Protein AF-A0A9L0T6D0-F1 (afdb_monomer_lite)

Foldseek 3Di:
DDPPDDDPVVVVVVVVVVVVVVVVVVVVVVVPPPPQQEEEAEADADVRVVVVVVVLQVCLVVNHAYEYEAEPLHDQDDDDPSYHYDYDYDPDDNVVPPPPPVCVVVVVVVVPD

InterPro domains:
  IPR002213 UDP-glucuronosyl/UDP-glucosyltransferase [PF00201] (37-97)

Structure (mmCIF, N/CA/C/O backbone):
data_AF-A0A9L0T6D0-F1
#
_entry.id   AF-A0A9L0T6D0-F1
#
loop_
_atom_site.group_PDB
_atom_site.id
_atom_site.type_symbol
_atom_site.label_atom_id
_atom_site.label_alt_id
_atom_site.label_comp_id
_atom_site.label_asym_id
_atom_site.label_entity_id
_atom_site.label_seq_id
_atom_site.pdbx_PDB_ins_code
_atom_site.Cartn_x
_atom_site.Cartn_y
_atom_site.Cartn_z
_atom_site.occupancy
_atom_site.B_iso_or_equiv
_atom_site.auth_seq_id
_atom_site.auth_comp_id
_atom_site.auth_asym_id
_atom_site.auth_atom_id
_atom_site.pdbx_PDB_model_num
ATOM 1 N N . MET A 1 1 ? -57.322 5.456 39.561 1.00 33.91 1 MET A N 1
ATOM 2 C CA . MET A 1 1 ? -57.004 5.393 38.118 1.00 33.91 1 M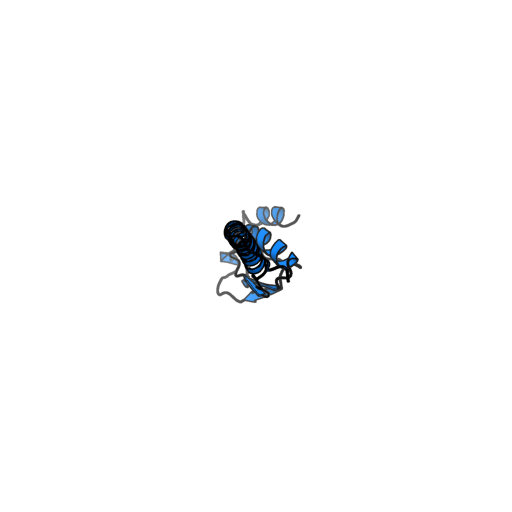ET A CA 1
ATOM 3 C C . MET A 1 1 ? -56.345 6.720 37.758 1.00 33.91 1 MET A C 1
ATOM 5 O O . MET A 1 1 ? -57.048 7.714 37.652 1.00 33.91 1 MET A O 1
ATOM 9 N N . LEU A 1 2 ? -55.010 6.795 37.737 1.00 37.25 2 LEU A N 1
ATOM 10 C CA . LEU A 1 2 ? -54.304 8.034 37.385 1.00 37.25 2 LEU A CA 1
ATOM 11 C C . LEU A 1 2 ? -54.058 8.003 35.871 1.00 37.25 2 LEU A C 1
ATOM 13 O O . LEU A 1 2 ? -53.270 7.191 35.392 1.00 37.25 2 LEU A O 1
ATOM 17 N N . VAL A 1 3 ? -54.792 8.819 35.117 1.00 45.28 3 VAL A N 1
ATOM 18 C CA . VAL A 1 3 ? -54.596 8.969 33.670 1.00 45.28 3 VAL A CA 1
ATOM 19 C C . VAL A 1 3 ? -53.346 9.821 33.466 1.00 45.28 3 VAL A C 1
ATOM 21 O O . VAL A 1 3 ? -53.314 10.982 33.868 1.00 45.28 3 VAL A O 1
ATOM 24 N N . ALA A 1 4 ? -52.303 9.235 32.878 1.00 47.75 4 ALA A N 1
ATOM 25 C CA . ALA A 1 4 ? -51.087 9.946 32.508 1.00 47.75 4 ALA A CA 1
ATOM 26 C C . ALA A 1 4 ? -51.408 10.973 31.410 1.00 47.75 4 ALA A C 1
ATOM 28 O O . ALA A 1 4 ? -51.525 10.634 30.234 1.00 47.75 4 ALA A O 1
ATOM 29 N N . THR A 1 5 ? -51.578 12.240 31.784 1.00 47.75 5 THR A N 1
ATOM 30 C CA . THR A 1 5 ? -51.699 13.338 30.822 1.00 47.75 5 THR A CA 1
ATOM 31 C C . THR A 1 5 ? -50.315 13.639 30.251 1.00 47.75 5 THR A C 1
ATOM 33 O O . THR A 1 5 ? -49.496 14.297 30.892 1.00 47.75 5 THR A O 1
ATOM 36 N N . CYS A 1 6 ? -50.036 13.118 29.05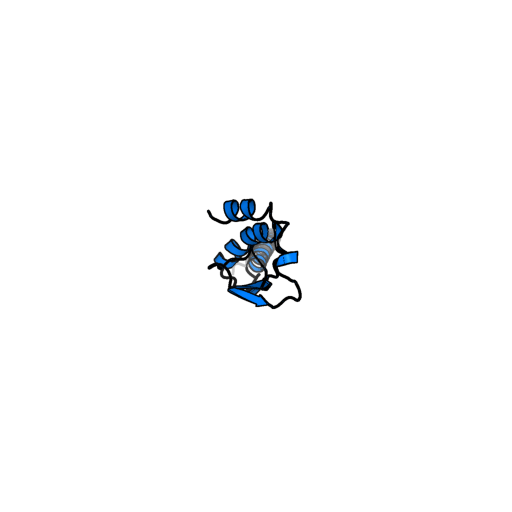7 1.00 50.41 6 CYS A N 1
ATOM 37 C CA . CYS A 1 6 ? -48.821 13.420 28.306 1.00 50.41 6 CYS A CA 1
ATOM 38 C C . CYS A 1 6 ? -48.941 14.835 27.714 1.00 50.41 6 CYS A C 1
ATOM 40 O O . CYS A 1 6 ? -49.858 15.115 26.943 1.00 50.41 6 CYS A O 1
ATOM 42 N N . THR A 1 7 ? -48.059 15.754 28.112 1.00 59.59 7 THR A N 1
ATOM 43 C CA . THR A 1 7 ? -48.053 17.137 27.617 1.00 59.59 7 THR A CA 1
ATOM 44 C C . THR A 1 7 ? -47.312 17.238 26.270 1.00 59.59 7 THR A C 1
ATOM 46 O O . THR A 1 7 ? -46.284 16.583 26.077 1.00 59.59 7 THR A O 1
ATOM 49 N N . PRO A 1 8 ? -47.773 18.080 25.322 1.00 61.78 8 PRO A N 1
ATOM 50 C CA . PRO A 1 8 ? -47.216 18.156 23.962 1.00 61.78 8 PRO A CA 1
ATOM 51 C C . PRO A 1 8 ? -45.757 18.651 23.904 1.00 61.78 8 PRO A C 1
ATOM 53 O O . PRO A 1 8 ? -45.025 18.330 22.969 1.00 61.78 8 PRO A O 1
ATOM 56 N N . SER A 1 9 ? -45.295 19.376 24.927 1.00 57.03 9 SER A N 1
ATOM 57 C CA . SER A 1 9 ? -43.899 19.810 25.068 1.00 57.03 9 SER A CA 1
ATOM 58 C C . SER A 1 9 ? -42.939 18.652 25.365 1.00 57.03 9 SER A C 1
ATOM 60 O O . SER A 1 9 ? -41.816 18.644 24.865 1.00 57.03 9 SER A O 1
ATOM 62 N N . SER A 1 10 ? -43.386 17.642 26.116 1.00 58.81 10 SER A N 1
ATOM 63 C CA . SER A 1 10 ? -42.592 16.449 26.430 1.00 58.81 10 SER A CA 1
ATOM 64 C C . SER A 1 10 ? -42.334 15.606 25.176 1.00 58.81 10 SER A C 1
ATOM 66 O O . SER A 1 10 ? -41.201 15.201 24.912 1.00 58.81 10 SER A O 1
ATOM 68 N N . MET A 1 11 ? -43.358 15.436 24.334 1.00 60.06 11 MET A N 1
ATOM 69 C CA . MET A 1 11 ? -43.252 14.651 23.099 1.00 60.06 11 MET A CA 1
ATOM 70 C C . MET A 1 11 ? -42.391 15.338 22.030 1.00 60.06 11 MET A C 1
ATOM 72 O O . MET A 1 11 ? -41.621 14.669 21.341 1.00 60.06 11 MET A O 1
ATOM 76 N N . ALA A 1 12 ? -42.442 16.670 21.926 1.00 61.00 12 ALA A N 1
ATOM 77 C CA . ALA A 1 12 ? -41.587 17.430 21.012 1.00 61.00 12 ALA A CA 1
ATOM 78 C C . ALA A 1 12 ? -40.095 17.357 21.395 1.00 61.00 12 ALA A C 1
ATOM 80 O O . ALA A 1 12 ? -39.232 17.244 20.520 1.00 61.00 12 ALA A O 1
ATOM 81 N N . CYS A 1 13 ? -39.781 17.375 22.695 1.00 57.53 13 CYS A N 1
ATOM 82 C CA . CYS A 1 13 ? -38.417 17.189 23.196 1.00 57.53 13 CYS A CA 1
ATOM 83 C C . CYS A 1 13 ? -37.893 15.775 22.919 1.00 57.53 13 CYS A C 1
ATOM 85 O O . CYS A 1 13 ? -36.753 15.624 22.480 1.00 57.53 13 CYS A O 1
ATOM 87 N N . LEU A 1 14 ? -38.736 14.754 23.105 1.00 61.09 14 LEU A N 1
ATOM 88 C CA . LEU A 1 14 ? -38.394 13.367 22.789 1.00 61.09 14 LEU A CA 1
ATOM 89 C C . LEU A 1 14 ? -38.145 13.180 21.290 1.00 61.09 14 LEU A C 1
ATOM 91 O O . LEU A 1 14 ? -37.128 12.609 20.919 1.00 61.09 14 LEU A O 1
ATOM 95 N N . LEU A 1 15 ? -38.993 13.735 20.421 1.00 61.72 15 LEU A N 1
ATOM 96 C CA . LEU A 1 15 ? -38.806 13.665 18.967 1.00 61.72 15 LEU A CA 1
ATOM 97 C C . LEU A 1 15 ? -37.513 14.356 18.508 1.00 61.72 15 LEU A C 1
ATOM 99 O O . LEU A 1 15 ? -36.785 13.807 17.682 1.00 61.72 15 LEU A O 1
ATOM 103 N N . ARG A 1 16 ? -37.176 15.526 19.071 1.00 60.38 16 ARG A N 1
ATOM 104 C CA . ARG A 1 16 ? -35.907 16.215 18.769 1.00 60.38 16 ARG A CA 1
ATOM 105 C C . ARG A 1 16 ? -34.688 15.441 19.266 1.00 60.38 16 ARG A C 1
ATOM 107 O O . ARG A 1 16 ? -33.689 15.372 18.551 1.00 60.38 16 ARG A O 1
ATOM 114 N N . ALA A 1 17 ? -34.763 14.861 20.461 1.00 62.09 17 ALA A N 1
ATOM 115 C CA . ALA A 1 17 ? -33.692 14.039 21.016 1.00 62.09 17 ALA A CA 1
ATOM 116 C C . ALA A 1 17 ? -33.489 12.757 20.194 1.00 62.09 17 ALA A C 1
ATOM 118 O O . ALA A 1 17 ? -32.361 12.443 19.819 1.00 62.09 17 ALA A O 1
ATOM 119 N N . VAL A 1 18 ? -34.578 12.076 19.828 1.00 70.44 18 VAL A N 1
ATOM 120 C CA . VAL A 1 18 ? -34.556 10.878 18.980 1.00 70.44 18 VAL A CA 1
ATOM 121 C C . VAL A 1 18 ? -33.945 11.198 17.619 1.00 70.44 18 VAL A C 1
ATOM 123 O O . VAL A 1 18 ? -33.030 10.502 17.197 1.00 70.44 18 VAL A O 1
ATOM 126 N N . TRP A 1 19 ? -34.339 12.298 16.970 1.00 68.50 19 TRP A N 1
ATOM 127 C CA . TRP A 1 19 ? -33.797 12.652 15.654 1.00 68.50 19 TRP A CA 1
ATOM 128 C C . TRP A 1 19 ? -32.294 12.976 15.692 1.00 68.50 19 TRP A C 1
ATOM 130 O O . TRP A 1 19 ? -31.546 12.602 14.786 1.00 68.50 19 TRP A O 1
ATOM 140 N N . ARG A 1 20 ? -31.823 13.617 16.772 1.00 68.44 20 ARG A N 1
ATOM 141 C CA . ARG A 1 20 ? -30.396 13.907 16.996 1.00 68.44 20 ARG A CA 1
ATOM 142 C C . ARG A 1 20 ? -29.569 12.642 17.211 1.00 68.44 20 ARG A C 1
ATOM 144 O O . ARG A 1 20 ? -28.472 12.552 16.663 1.00 68.44 20 ARG A O 1
ATOM 151 N N . VAL A 1 21 ? -30.087 11.686 17.981 1.00 77.38 21 VAL A N 1
ATOM 152 C CA . VAL A 1 21 ? -29.418 10.403 18.238 1.00 77.38 21 VAL 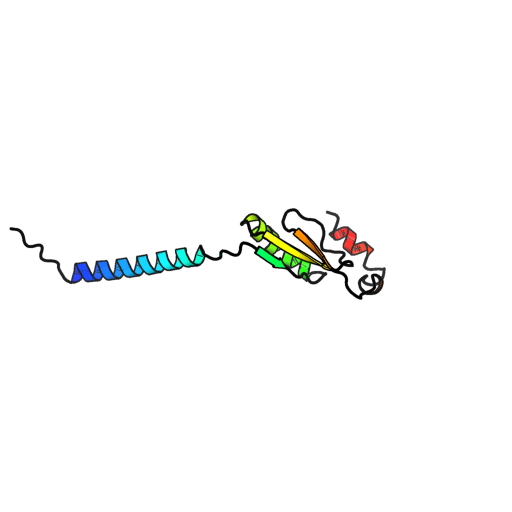A CA 1
ATOM 153 C C . VAL A 1 21 ? -29.428 9.536 16.980 1.00 77.38 21 VAL A C 1
ATOM 155 O O . VAL A 1 21 ? -28.384 9.008 16.610 1.00 77.38 21 VAL A O 1
ATOM 158 N N . SER A 1 22 ? -30.552 9.463 16.262 1.00 75.81 22 SER A N 1
ATOM 159 C CA . SER A 1 22 ? -30.661 8.708 15.010 1.00 75.81 22 SER A CA 1
ATOM 160 C C . SER A 1 22 ? -29.672 9.189 13.950 1.00 75.81 22 SER A C 1
ATOM 162 O O . SER A 1 22 ? -29.017 8.361 13.328 1.00 75.81 22 SER A O 1
ATOM 164 N N . ALA A 1 23 ? -29.504 10.504 13.774 1.00 76.44 23 ALA A N 1
ATOM 165 C CA . ALA A 1 23 ? -28.536 11.040 12.815 1.00 76.44 23 ALA A CA 1
ATOM 166 C C . ALA A 1 23 ? -27.081 10.706 13.195 1.00 76.44 23 ALA A C 1
ATOM 168 O O . ALA A 1 23 ? -26.281 10.367 12.326 1.00 76.44 23 ALA A O 1
ATOM 169 N N . GLY A 1 24 ? -26.742 10.758 14.490 1.00 79.25 24 GLY A N 1
ATOM 170 C CA . GLY A 1 24 ? -25.407 10.404 14.982 1.00 79.25 24 GLY A CA 1
ATOM 171 C C . GLY A 1 24 ? -25.097 8.913 14.835 1.00 79.25 24 GLY A C 1
ATOM 172 O O . GLY A 1 24 ? -24.043 8.553 14.318 1.00 79.25 24 GLY A O 1
ATOM 173 N N . VAL A 1 25 ? -26.035 8.044 15.220 1.00 80.56 25 VAL A N 1
ATOM 174 C CA . VAL A 1 25 ? -25.900 6.585 15.070 1.00 80.56 25 VAL A CA 1
ATOM 175 C C . VAL A 1 25 ? -25.809 6.192 13.596 1.00 80.56 25 VAL A C 1
ATOM 177 O O . VAL A 1 25 ? -24.969 5.372 13.237 1.00 80.56 25 VAL A O 1
ATOM 180 N N . PHE A 1 26 ? -26.613 6.810 12.728 1.00 75.25 26 PHE A N 1
ATOM 181 C CA . PHE A 1 26 ? -26.563 6.570 11.286 1.00 75.25 26 PHE A CA 1
ATOM 182 C C . PHE A 1 26 ? -25.203 6.954 10.689 1.00 75.25 26 PHE A C 1
ATOM 184 O O . PHE A 1 26 ? -24.628 6.185 9.923 1.00 75.25 26 PHE A O 1
ATOM 191 N N . PHE A 1 27 ? -24.646 8.101 11.092 1.00 69.44 27 PHE A N 1
ATOM 192 C CA . PHE A 1 27 ? -23.327 8.540 10.636 1.00 69.44 27 PHE A CA 1
ATOM 193 C C . PHE A 1 27 ? -22.198 7.621 11.129 1.00 69.44 27 PHE A C 1
ATOM 195 O O . PHE A 1 27 ? -21.329 7.256 10.340 1.00 69.44 27 PHE A O 1
ATOM 202 N N . LEU A 1 28 ? -22.236 7.176 12.394 1.00 71.06 28 LEU A N 1
ATOM 203 C CA . LEU A 1 28 ? -21.279 6.184 12.909 1.00 71.06 28 LEU A CA 1
ATOM 204 C C . LEU A 1 28 ? -21.391 4.838 12.179 1.00 71.06 28 LEU A C 1
ATOM 206 O O . LEU A 1 28 ? -20.372 4.222 11.875 1.00 71.06 28 LEU A O 1
ATOM 210 N N . SER A 1 29 ? -22.612 4.390 11.879 1.00 69.00 29 SER A N 1
ATOM 211 C CA . SER A 1 29 ? -22.844 3.128 11.171 1.00 69.00 29 SER A CA 1
ATOM 212 C C . SER A 1 29 ? -22.339 3.177 9.729 1.00 69.00 29 SER A C 1
ATOM 214 O O . SER A 1 29 ? -21.770 2.199 9.256 1.00 69.00 29 SER A O 1
ATOM 216 N N . LEU A 1 30 ? -22.509 4.310 9.038 1.00 67.06 30 LEU A N 1
ATOM 217 C CA . LEU A 1 30 ? -21.980 4.507 7.685 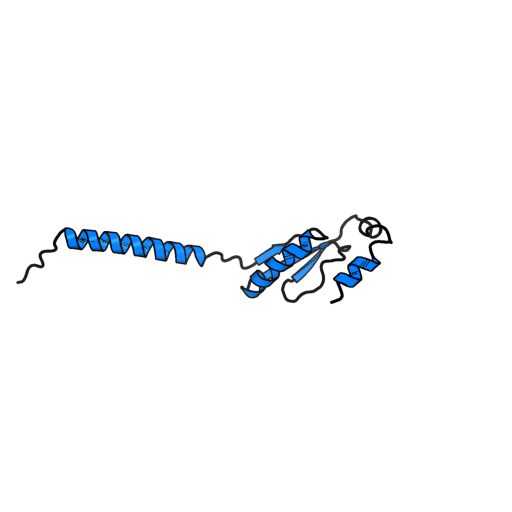1.00 67.06 30 LEU A CA 1
ATOM 218 C C . LEU A 1 30 ? -20.451 4.585 7.672 1.00 67.06 30 LEU A C 1
ATOM 220 O O . LEU A 1 30 ? -19.820 4.003 6.793 1.00 67.06 30 LEU A O 1
ATOM 224 N N . TRP A 1 31 ? -19.849 5.258 8.657 1.00 60.59 31 TRP A N 1
ATOM 225 C CA . TRP A 1 31 ? -18.390 5.350 8.774 1.00 60.59 31 TRP A CA 1
ATOM 226 C C . TRP A 1 31 ? -17.736 3.989 9.068 1.00 60.59 31 TRP A C 1
ATOM 228 O O . TRP A 1 31 ? -16.603 3.746 8.662 1.00 60.59 31 TRP A O 1
ATOM 238 N N . GLY A 1 32 ? -18.453 3.081 9.737 1.00 62.97 32 GLY A N 1
ATOM 239 C CA . GLY A 1 32 ? -17.987 1.724 10.036 1.00 62.97 32 GLY A CA 1
ATOM 240 C C . GLY A 1 32 ? -18.137 0.704 8.898 1.00 62.97 32 GLY A C 1
ATOM 241 O O . GLY A 1 32 ? -17.658 -0.415 9.048 1.00 62.97 32 GLY A O 1
ATOM 242 N N . MET A 1 33 ? -18.791 1.050 7.780 1.00 55.59 33 MET A N 1
ATOM 243 C CA . MET A 1 33 ? -19.173 0.097 6.720 1.00 55.59 33 MET A CA 1
ATOM 244 C C . MET A 1 33 ? -18.366 0.207 5.416 1.00 55.59 33 MET A C 1
ATOM 246 O O . MET A 1 33 ? -18.798 -0.301 4.381 1.00 55.59 33 MET A O 1
ATOM 250 N N . ALA A 1 34 ? -17.173 0.802 5.431 1.00 59.00 34 ALA A N 1
ATOM 251 C CA . ALA A 1 34 ? -16.231 0.614 4.327 1.00 59.00 34 ALA A CA 1
ATOM 252 C C . ALA A 1 34 ? -15.559 -0.770 4.450 1.00 59.00 34 ALA A C 1
ATOM 254 O O . ALA A 1 34 ? -14.409 -0.882 4.863 1.00 59.00 34 ALA A O 1
ATOM 255 N N . VAL A 1 35 ? -16.307 -1.833 4.134 1.00 61.09 35 VAL A N 1
ATOM 256 C CA . VAL A 1 35 ? -15.808 -3.217 4.061 1.00 61.09 35 VAL A CA 1
ATOM 257 C C . VAL A 1 35 ? -15.148 -3.403 2.698 1.00 61.09 35 VAL A C 1
ATOM 259 O O . VAL A 1 35 ? -15.769 -3.834 1.728 1.00 61.09 35 VAL A O 1
ATOM 262 N N . GLY A 1 36 ? -13.901 -2.953 2.596 1.00 67.69 36 GLY A N 1
ATOM 263 C CA . GLY A 1 36 ? -13.060 -3.116 1.418 1.00 67.69 36 GLY A CA 1
ATOM 264 C C . GLY A 1 36 ? -11.981 -4.155 1.677 1.00 67.69 36 GLY A C 1
ATOM 265 O O . GLY A 1 36 ? -10.817 -3.800 1.752 1.00 67.69 36 GLY A O 1
ATOM 266 N N . ASP A 1 37 ? -12.337 -5.429 1.820 1.00 78.94 37 ASP A N 1
ATOM 267 C CA . ASP A 1 37 ? -11.378 -6.453 2.266 1.00 78.94 37 ASP A CA 1
ATOM 268 C C . ASP A 1 37 ? -10.200 -6.654 1.301 1.00 78.94 37 ASP A C 1
ATOM 270 O O . ASP A 1 37 ? -9.152 -7.140 1.717 1.00 78.94 37 ASP A O 1
ATOM 274 N N . LYS A 1 38 ? -10.361 -6.294 0.018 1.00 89.69 38 LYS A N 1
ATOM 275 C CA . LYS A 1 38 ? -9.345 -6.478 -1.025 1.00 89.69 38 LYS A CA 1
ATOM 276 C C . LYS A 1 38 ? -9.127 -5.227 -1.860 1.00 89.69 38 LYS A C 1
ATOM 278 O O . LYS A 1 38 ? -10.069 -4.700 -2.452 1.00 89.69 38 LYS A O 1
ATOM 283 N N . LEU A 1 39 ? -7.870 -4.808 -1.974 1.00 91.81 39 LEU A N 1
ATOM 284 C CA . LEU A 1 39 ? -7.450 -3.657 -2.767 1.00 91.81 39 LEU A CA 1
ATOM 285 C C . LEU A 1 39 ? -6.472 -4.093 -3.860 1.00 91.81 39 LEU A C 1
ATOM 287 O O . LEU A 1 39 ? -5.468 -4.742 -3.580 1.00 91.81 39 LEU A O 1
ATOM 291 N N . LEU A 1 40 ? -6.741 -3.698 -5.104 1.00 92.69 40 LEU A N 1
ATOM 292 C CA . LEU A 1 40 ? -5.805 -3.856 -6.214 1.00 92.69 40 LEU A CA 1
ATOM 293 C C . LEU A 1 40 ? -5.144 -2.510 -6.505 1.00 92.69 40 LEU A C 1
ATOM 295 O O . LEU A 1 40 ? -5.833 -1.523 -6.760 1.00 92.69 40 LEU A O 1
ATOM 299 N N . VAL A 1 41 ? -3.816 -2.476 -6.497 1.00 91.44 41 VAL A N 1
ATOM 300 C CA . VAL A 1 41 ? -3.023 -1.277 -6.770 1.00 91.44 41 VAL A CA 1
ATOM 301 C C . VAL A 1 41 ? -2.176 -1.514 -8.011 1.00 91.44 41 VAL A C 1
ATOM 303 O O . VAL A 1 41 ? -1.433 -2.492 -8.089 1.00 91.44 41 VAL A O 1
ATOM 306 N N . VAL A 1 42 ? -2.261 -0.592 -8.967 1.00 88.94 42 VAL A N 1
ATOM 307 C CA . VAL A 1 42 ? -1.375 -0.539 -10.135 1.00 88.94 42 VAL A CA 1
ATOM 308 C C . VAL A 1 42 ? -0.441 0.661 -9.948 1.00 88.94 42 VAL A C 1
ATOM 310 O O . VAL A 1 42 ? -0.839 1.790 -10.240 1.00 88.94 42 VAL A O 1
ATOM 313 N N . PRO A 1 43 ? 0.750 0.471 -9.356 1.00 83.31 43 PRO A N 1
ATOM 314 C CA . PRO A 1 43 ? 1.723 1.531 -9.170 1.00 83.31 43 PRO A CA 1
ATOM 315 C C . PRO A 1 43 ? 2.223 2.069 -10.508 1.00 83.31 43 PRO A C 1
ATOM 317 O O . PRO A 1 43 ? 2.439 1.329 -11.464 1.00 83.31 43 PRO A O 1
ATOM 320 N N . GLN A 1 44 ? 2.473 3.374 -10.522 1.00 80.06 44 GLN A N 1
ATOM 321 C CA . GLN A 1 44 ? 3.332 3.998 -11.513 1.00 80.06 44 GLN A CA 1
ATOM 322 C C . GLN A 1 44 ? 4.709 4.193 -10.867 1.00 80.06 44 GLN A C 1
ATOM 324 O O . GLN A 1 44 ? 4.794 4.724 -9.753 1.00 80.06 44 GLN A O 1
ATOM 329 N N . ASP A 1 45 ? 5.771 3.730 -11.528 1.00 74.38 45 ASP A N 1
ATOM 330 C CA . ASP A 1 45 ? 7.136 3.846 -11.012 1.00 74.38 45 ASP A CA 1
ATOM 331 C C . ASP A 1 45 ? 7.526 5.315 -10.755 1.00 74.38 45 ASP A C 1
ATOM 333 O O . ASP A 1 45 ? 7.065 6.245 -11.417 1.00 74.38 45 ASP A O 1
ATOM 337 N N . GLY A 1 46 ? 8.391 5.533 -9.764 1.00 76.62 46 GLY A N 1
ATOM 338 C CA . GLY A 1 46 ? 8.948 6.841 -9.417 1.00 76.62 46 GLY A CA 1
ATOM 339 C C . GLY A 1 46 ? 8.404 7.393 -8.101 1.00 76.62 46 GLY A C 1
ATOM 340 O O . GLY A 1 46 ? 8.140 6.657 -7.149 1.00 76.62 46 GLY A O 1
ATOM 341 N N . SER A 1 47 ? 8.247 8.717 -8.038 1.00 79.56 47 SER A N 1
ATOM 342 C CA . SER A 1 47 ? 7.699 9.419 -6.868 1.00 79.56 47 SER A CA 1
ATOM 343 C C . SER A 1 47 ? 6.255 9.021 -6.559 1.00 79.56 47 SER A C 1
ATOM 345 O O . SER A 1 47 ? 5.875 8.993 -5.392 1.00 79.56 47 SER A O 1
ATOM 347 N N . HIS A 1 48 ? 5.476 8.654 -7.580 1.00 81.19 48 HIS A N 1
ATOM 348 C CA . HIS A 1 48 ? 4.099 8.185 -7.421 1.00 81.19 48 HIS A CA 1
ATOM 349 C C . HIS A 1 48 ? 4.010 6.962 -6.503 1.00 81.19 48 HIS A C 1
ATOM 351 O O . HIS A 1 48 ? 3.195 6.939 -5.582 1.00 81.19 48 HIS A O 1
ATOM 357 N N . TRP A 1 49 ? 4.880 5.971 -6.706 1.00 86.38 49 TRP A N 1
ATOM 358 C CA . TRP A 1 49 ? 4.944 4.799 -5.838 1.00 86.38 49 TRP A CA 1
ATOM 359 C C . TRP A 1 49 ? 5.366 5.148 -4.406 1.00 86.38 49 TRP A C 1
ATOM 361 O O . TRP A 1 49 ? 4.766 4.648 -3.455 1.00 86.38 49 TRP A O 1
ATOM 371 N N . LEU A 1 50 ? 6.359 6.031 -4.243 1.00 82.25 50 LEU A N 1
ATOM 372 C CA . LEU A 1 50 ? 6.822 6.448 -2.915 1.00 82.25 50 LEU A CA 1
ATOM 373 C C . LEU A 1 50 ? 5.689 7.076 -2.097 1.00 82.25 50 LEU A C 1
ATOM 375 O O . LEU A 1 50 ? 5.514 6.711 -0.941 1.00 82.25 50 LEU A O 1
ATOM 379 N N . SER A 1 51 ? 4.874 7.938 -2.708 1.00 86.25 51 SER A N 1
ATOM 380 C CA . SER A 1 51 ? 3.694 8.511 -2.049 1.00 86.25 51 SER A CA 1
ATOM 381 C C . SER A 1 51 ? 2.574 7.492 -1.822 1.00 86.25 51 SER A C 1
ATOM 383 O O . SER A 1 51 ? 1.875 7.560 -0.816 1.00 86.25 51 SER A O 1
ATOM 385 N N . MET A 1 52 ? 2.395 6.529 -2.731 1.00 89.00 52 MET A N 1
ATOM 386 C CA . MET A 1 52 ? 1.394 5.468 -2.569 1.00 89.00 52 MET A CA 1
ATOM 387 C C . MET A 1 52 ? 1.706 4.576 -1.360 1.00 89.00 52 MET A C 1
ATOM 389 O O . MET A 1 52 ? 0.794 4.098 -0.684 1.00 89.00 52 MET A O 1
ATOM 393 N N . LYS A 1 53 ? 2.992 4.364 -1.066 1.00 88.38 53 LYS A N 1
ATOM 394 C CA . LYS A 1 53 ? 3.441 3.531 0.050 1.00 88.38 53 LYS A CA 1
ATOM 395 C C . LYS A 1 53 ? 2.885 4.023 1.390 1.00 88.38 53 LYS A C 1
ATOM 397 O O . LYS A 1 53 ? 2.343 3.214 2.137 1.00 88.38 53 LYS A O 1
ATOM 402 N N . ASP A 1 54 ? 2.891 5.335 1.620 1.00 89.38 54 ASP A N 1
ATOM 403 C CA . ASP A 1 54 ? 2.369 5.961 2.847 1.00 89.38 54 ASP A CA 1
ATOM 404 C C . ASP A 1 54 ? 0.855 5.739 3.050 1.00 89.38 54 ASP A C 1
ATOM 406 O O . ASP A 1 54 ? 0.338 5.891 4.156 1.00 89.38 54 ASP A O 1
ATOM 410 N N . ILE A 1 55 ? 0.130 5.356 1.992 1.00 90.88 55 ILE A N 1
ATOM 411 C CA . ILE A 1 55 ? -1.301 5.023 2.030 1.00 90.88 55 ILE A CA 1
ATOM 412 C C . ILE A 1 55 ? -1.507 3.509 2.192 1.00 90.88 55 ILE A C 1
ATOM 414 O O . ILE A 1 55 ? -2.409 3.075 2.909 1.00 90.88 55 ILE A O 1
ATOM 418 N N . ILE A 1 56 ? -0.674 2.695 1.542 1.00 92.31 56 ILE A N 1
ATOM 419 C CA . ILE A 1 56 ? -0.778 1.228 1.549 1.00 92.31 56 ILE A CA 1
ATOM 420 C C . ILE A 1 56 ? -0.508 0.654 2.941 1.00 92.31 56 ILE A C 1
ATOM 422 O O . ILE A 1 56 ? -1.248 -0.221 3.389 1.00 92.31 56 ILE A O 1
ATOM 426 N N . GLU A 1 57 ? 0.516 1.149 3.639 1.00 92.50 57 GLU A N 1
ATOM 427 C CA . GLU A 1 57 ? 0.877 0.658 4.976 1.00 92.50 57 GLU A CA 1
ATOM 428 C C . GLU A 1 57 ? -0.288 0.757 5.981 1.00 92.50 57 GLU A C 1
ATOM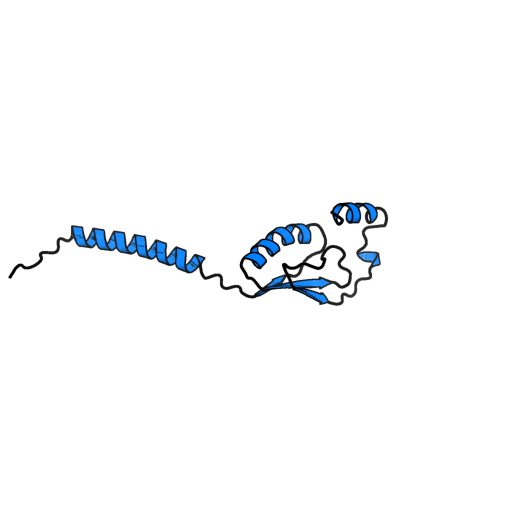 430 O O . GLU A 1 57 ? -0.707 -0.283 6.498 1.00 92.50 57 GLU A O 1
ATOM 435 N N . PRO A 1 58 ? -0.914 1.931 6.205 1.00 92.44 58 PRO A N 1
ATOM 436 C CA . PRO A 1 58 ? -2.021 2.041 7.154 1.00 92.44 58 PRO A CA 1
ATOM 437 C C . PRO A 1 58 ? -3.298 1.316 6.702 1.00 92.44 58 PRO A C 1
ATOM 439 O O . PRO A 1 58 ? -4.148 1.014 7.539 1.00 92.44 58 PRO A O 1
ATOM 442 N N . LEU A 1 59 ? -3.490 1.055 5.403 1.00 91.00 59 LEU A N 1
ATOM 443 C CA . LEU A 1 59 ? -4.608 0.230 4.924 1.00 91.00 59 LEU A CA 1
ATOM 444 C C . LEU A 1 59 ? -4.376 -1.253 5.230 1.00 91.00 59 LEU A C 1
ATOM 446 O O . LEU A 1 59 ? -5.290 -1.932 5.703 1.00 91.00 59 LEU A O 1
ATOM 450 N N . SER A 1 60 ? -3.145 -1.727 5.045 1.00 91.56 60 SER A N 1
ATOM 451 C CA . SER A 1 60 ? -2.740 -3.081 5.421 1.00 91.56 60 SER A CA 1
ATOM 452 C C . SER A 1 60 ? -2.892 -3.314 6.926 1.00 91.56 60 SER A C 1
ATOM 454 O O . SER A 1 60 ? -3.485 -4.306 7.342 1.00 91.56 60 SER A O 1
ATOM 456 N N . GLU A 1 61 ? -2.463 -2.357 7.756 1.00 92.31 61 GLU A N 1
ATOM 457 C CA . GLU A 1 61 ? -2.621 -2.427 9.219 1.00 92.31 61 GLU A CA 1
ATOM 458 C C . GLU A 1 61 ? -4.088 -2.446 9.672 1.00 92.31 61 GLU A C 1
ATOM 460 O O . GLU A 1 61 ? -4.413 -3.024 10.708 1.00 92.31 61 GLU A O 1
ATOM 465 N N . LYS A 1 62 ? -4.994 -1.868 8.876 1.00 89.88 62 LYS A N 1
ATOM 466 C CA . LYS A 1 62 ? -6.449 -1.948 9.092 1.00 89.88 62 LYS A CA 1
ATOM 467 C C . LYS A 1 62 ? -7.057 -3.284 8.650 1.00 89.88 62 LYS A C 1
ATOM 469 O O . LYS A 1 62 ? -8.270 -3.435 8.735 1.00 89.88 62 LYS A O 1
ATOM 474 N N . GLY A 1 63 ? -6.248 -4.229 8.172 1.00 89.38 63 GLY A N 1
ATOM 475 C CA . GLY A 1 63 ? -6.683 -5.564 7.764 1.00 89.38 63 GLY A CA 1
ATOM 476 C C . GLY A 1 63 ? -7.094 -5.688 6.297 1.00 89.38 63 GLY A C 1
ATOM 477 O O . GLY A 1 63 ? -7.710 -6.688 5.942 1.00 89.38 63 GLY A O 1
ATOM 478 N N . HIS A 1 64 ? -6.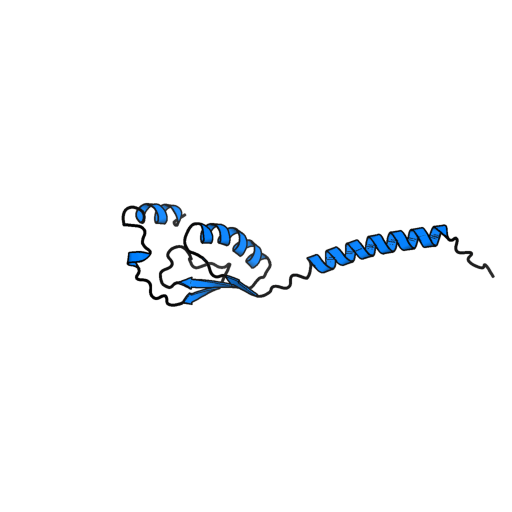772 -4.707 5.444 1.00 91.69 64 HIS A N 1
ATOM 479 C CA . HIS A 1 64 ? -7.047 -4.817 4.009 1.00 91.69 64 HIS A CA 1
ATOM 480 C C . HIS A 1 64 ? -6.008 -5.739 3.352 1.00 91.69 64 HIS A C 1
ATOM 482 O O . HIS A 1 64 ? -4.803 -5.566 3.549 1.00 91.69 64 HIS A O 1
ATOM 488 N N . ASP A 1 65 ? -6.460 -6.693 2.539 1.00 92.12 65 ASP A N 1
ATOM 489 C CA . ASP A 1 65 ? -5.603 -7.524 1.690 1.00 92.12 65 ASP A CA 1
ATOM 490 C C . ASP A 1 65 ? -5.266 -6.753 0.406 1.00 92.12 65 ASP A C 1
ATOM 492 O O . ASP A 1 65 ? -6.126 -6.482 -0.434 1.00 92.12 65 ASP A O 1
ATOM 496 N N . ILE A 1 66 ? -4.009 -6.337 0.272 1.00 94.44 66 ILE A N 1
ATOM 497 C CA . ILE A 1 66 ? -3.568 -5.452 -0.808 1.00 94.44 66 ILE A CA 1
ATOM 498 C C . ILE A 1 66 ? -2.724 -6.244 -1.801 1.00 94.44 66 ILE A C 1
ATOM 500 O O . ILE A 1 66 ? -1.711 -6.843 -1.438 1.00 94.44 66 ILE A O 1
ATOM 504 N N . VAL A 1 67 ? -3.098 -6.188 -3.077 1.00 94.50 67 VAL A N 1
ATOM 505 C CA . VAL A 1 67 ? -2.347 -6.768 -4.190 1.00 94.50 67 VAL A CA 1
ATOM 506 C C . VAL A 1 67 ? -1.783 -5.646 -5.052 1.00 94.50 67 VAL A C 1
ATOM 508 O O . VAL A 1 67 ? -2.527 -4.821 -5.576 1.00 94.50 67 VAL A O 1
ATOM 511 N N . VAL A 1 68 ? -0.466 -5.627 -5.223 1.00 93.81 68 VAL A N 1
ATOM 512 C CA . VAL A 1 68 ? 0.251 -4.635 -6.033 1.00 93.81 68 VAL A CA 1
ATOM 513 C C . VAL A 1 68 ? 0.715 -5.298 -7.327 1.00 93.81 68 VAL A C 1
ATOM 515 O O . VAL A 1 68 ? 1.457 -6.281 -7.290 1.00 93.81 68 VAL A O 1
ATOM 518 N N . LEU A 1 69 ? 0.281 -4.772 -8.471 1.00 91.56 69 LEU A N 1
ATOM 519 C CA . LEU A 1 69 ? 0.709 -5.232 -9.793 1.00 91.56 69 LEU A CA 1
ATOM 520 C C . LEU A 1 69 ? 2.006 -4.538 -10.201 1.00 91.56 69 LEU A C 1
ATOM 522 O O . LEU A 1 69 ? 2.048 -3.326 -10.341 1.00 91.56 69 LEU A O 1
ATOM 526 N N . VAL A 1 70 ? 3.072 -5.297 -10.402 1.00 88.81 70 VAL A N 1
ATOM 527 C CA . VAL A 1 70 ? 4.411 -4.754 -10.631 1.00 88.81 70 VAL A CA 1
ATOM 528 C C . VAL A 1 70 ? 4.881 -5.139 -12.035 1.00 88.81 70 VAL A C 1
ATOM 530 O O . VAL A 1 70 ? 4.855 -6.328 -12.356 1.00 88.81 70 VAL A O 1
ATOM 533 N N . PRO A 1 71 ? 5.295 -4.184 -12.883 1.00 86.06 71 PRO A N 1
ATOM 534 C CA . PRO A 1 71 ? 5.966 -4.514 -14.136 1.00 86.06 71 PRO A CA 1
ATOM 535 C C . PRO A 1 71 ? 7.256 -5.296 -13.859 1.00 86.06 71 PRO A C 1
ATOM 537 O O . PRO A 1 71 ? 7.945 -5.005 -12.884 1.00 86.06 71 PRO A O 1
ATOM 540 N N . GLU A 1 72 ? 7.621 -6.244 -14.723 1.00 81.81 72 GLU A N 1
ATOM 541 C CA . GLU A 1 72 ? 8.865 -7.032 -14.591 1.00 81.81 72 GLU A CA 1
ATOM 542 C C . GLU A 1 72 ? 10.128 -6.165 -14.427 1.00 81.81 72 GLU A C 1
ATOM 544 O O . GLU A 1 72 ? 11.021 -6.502 -13.656 1.00 81.81 72 GLU A O 1
ATOM 549 N N . VAL A 1 73 ? 10.135 -4.998 -15.066 1.00 76.12 73 VAL A N 1
ATOM 550 C CA . VAL A 1 73 ? 11.244 -4.033 -15.098 1.00 76.12 73 VAL A CA 1
ATOM 551 C C . VAL A 1 73 ? 11.227 -2.998 -13.954 1.00 76.12 73 VAL A C 1
ATOM 553 O O . VAL A 1 73 ? 12.071 -2.103 -13.909 1.00 76.12 73 VAL A O 1
ATOM 556 N N . SER A 1 74 ? 10.270 -3.071 -13.017 1.00 75.50 74 SER A N 1
ATOM 557 C CA . SER A 1 74 ? 10.143 -2.075 -11.939 1.00 75.50 74 SER A CA 1
ATOM 558 C C . SER A 1 74 ? 11.307 -2.144 -10.945 1.00 75.50 74 SER A C 1
ATOM 560 O O . SER A 1 74 ? 11.582 -3.174 -10.329 1.00 75.50 74 SER A O 1
ATOM 562 N N . LEU A 1 75 ? 11.960 -1.000 -10.723 1.00 71.50 75 LEU A N 1
ATOM 563 C CA . LEU A 1 75 ? 13.123 -0.885 -9.831 1.00 71.50 75 LEU A CA 1
ATOM 564 C C . LEU A 1 75 ? 12.764 -0.472 -8.394 1.00 71.50 75 LEU A C 1
ATOM 566 O O . LEU A 1 75 ? 13.574 -0.620 -7.475 1.00 71.50 75 LEU A O 1
ATOM 570 N N . LEU A 1 76 ? 11.580 0.113 -8.194 1.00 76.25 76 LEU A N 1
ATOM 571 C CA . LEU A 1 76 ? 11.233 0.838 -6.965 1.00 76.25 76 LEU A CA 1
ATOM 572 C C . LEU A 1 76 ? 10.245 0.064 -6.084 1.00 76.25 76 LEU A C 1
ATOM 574 O O . LEU A 1 76 ? 10.197 0.273 -4.866 1.00 76.25 76 LEU A O 1
ATOM 578 N N . VAL A 1 77 ? 9.475 -0.854 -6.668 1.00 83.62 77 VAL A N 1
ATOM 579 C CA . VAL A 1 77 ? 8.531 -1.691 -5.925 1.00 83.62 77 VAL A CA 1
ATOM 580 C C . VAL A 1 77 ? 9.244 -2.951 -5.428 1.00 83.62 77 VAL A C 1
ATOM 582 O O . VAL A 1 77 ? 9.499 -3.892 -6.175 1.00 83.62 77 VAL A O 1
ATOM 585 N N . LYS A 1 78 ? 9.594 -2.963 -4.139 1.00 84.44 78 LYS A N 1
ATOM 586 C CA . LYS A 1 78 ? 10.273 -4.087 -3.468 1.00 84.44 78 LYS A CA 1
ATOM 587 C C . LYS A 1 78 ? 9.276 -5.049 -2.813 1.00 84.44 78 LYS A C 1
ATOM 589 O O . LYS A 1 78 ? 8.077 -4.817 -2.810 1.00 84.44 78 LYS A O 1
ATOM 594 N N . GLU A 1 79 ? 9.766 -6.148 -2.248 1.00 86.81 79 GLU A N 1
ATOM 595 C CA . GLU A 1 79 ? 8.943 -6.990 -1.373 1.00 86.81 79 GLU A CA 1
ATOM 596 C C . GLU A 1 79 ? 8.602 -6.256 -0.071 1.00 86.81 79 GLU A C 1
ATOM 598 O O . GLU A 1 79 ? 9.394 -5.459 0.439 1.00 86.81 79 GLU A O 1
ATOM 603 N N . SER A 1 80 ? 7.415 -6.522 0.473 1.00 90.12 80 SER A N 1
ATOM 604 C CA . SER A 1 80 ? 6.942 -5.927 1.720 1.00 90.12 80 SER A CA 1
ATOM 605 C C . SER A 1 80 ? 5.937 -6.841 2.410 1.00 90.12 80 SER A C 1
ATOM 607 O O . SER A 1 80 ? 5.267 -7.638 1.764 1.00 90.12 80 SER A O 1
ATOM 609 N N . LYS A 1 81 ? 5.791 -6.683 3.728 1.00 93.25 81 LYS A N 1
ATOM 610 C CA . LYS A 1 81 ? 4.744 -7.354 4.514 1.00 93.25 81 LYS A CA 1
ATOM 611 C C . LYS A 1 81 ? 3.355 -6.724 4.341 1.00 93.25 81 LYS A C 1
ATOM 613 O O . LYS A 1 81 ? 2.372 -7.338 4.731 1.00 93.25 81 LYS A O 1
ATOM 618 N N . TYR A 1 82 ? 3.280 -5.505 3.800 1.00 93.38 82 TYR A N 1
ATOM 619 C CA . TYR A 1 82 ? 2.035 -4.730 3.720 1.00 93.38 82 TYR A CA 1
ATOM 620 C C . TYR A 1 82 ? 1.184 -5.040 2.478 1.00 93.38 82 TYR A C 1
ATOM 622 O O . TYR A 1 82 ? 0.060 -4.560 2.361 1.00 93.38 82 TYR A O 1
ATOM 630 N N . TYR A 1 83 ? 1.716 -5.799 1.519 1.00 93.38 83 TYR A N 1
ATOM 631 C CA . TYR A 1 83 ? 1.009 -6.151 0.290 1.00 93.38 83 TYR A CA 1
ATOM 632 C C . TYR A 1 83 ? 1.607 -7.393 -0.369 1.00 93.38 83 TYR A C 1
ATOM 634 O O . TYR A 1 83 ? 2.780 -7.716 -0.194 1.00 93.38 83 TYR A O 1
ATOM 642 N N . THR A 1 84 ? 0.810 -8.045 -1.209 1.00 94.19 84 THR A N 1
ATOM 643 C CA . THR A 1 84 ? 1.249 -9.125 -2.093 1.00 94.19 84 THR A CA 1
ATOM 644 C C . THR A 1 84 ? 1.598 -8.558 -3.464 1.00 94.19 84 THR A C 1
ATOM 646 O O . THR A 1 84 ? 0.753 -7.940 -4.110 1.00 94.19 84 THR A O 1
ATOM 649 N N . ARG A 1 85 ? 2.817 -8.794 -3.961 1.00 91.75 85 ARG A N 1
ATOM 650 C CA . ARG A 1 85 ? 3.180 -8.390 -5.330 1.00 91.75 85 ARG A CA 1
ATOM 651 C C . ARG A 1 85 ? 2.732 -9.419 -6.370 1.00 91.75 85 ARG A C 1
ATOM 653 O O . ARG A 1 85 ? 2.821 -10.628 -6.145 1.00 91.75 85 ARG A O 1
ATOM 660 N N . ARG A 1 86 ? 2.327 -8.946 -7.545 1.00 92.38 86 ARG A N 1
ATOM 661 C CA . ARG A 1 86 ? 2.047 -9.757 -8.737 1.00 92.38 86 ARG A CA 1
ATOM 662 C C . ARG A 1 86 ? 2.784 -9.160 -9.923 1.00 92.38 86 ARG A C 1
ATOM 664 O O . ARG A 1 86 ? 2.503 -8.032 -10.301 1.00 92.38 86 ARG A O 1
ATOM 671 N N . ILE A 1 87 ? 3.729 -9.912 -10.475 1.00 89.69 87 ILE A N 1
ATOM 672 C CA . ILE A 1 87 ? 4.548 -9.441 -11.590 1.00 89.69 87 ILE A CA 1
ATOM 673 C C . ILE A 1 87 ? 3.789 -9.669 -12.898 1.00 89.69 87 ILE A C 1
ATOM 675 O O . ILE A 1 87 ? 3.198 -10.738 -13.074 1.00 89.69 87 ILE A O 1
ATOM 679 N N . TYR A 1 88 ? 3.792 -8.681 -13.790 1.00 87.69 88 TYR A N 1
ATOM 680 C CA . TYR A 1 88 ? 3.244 -8.813 -15.138 1.00 87.69 88 TYR A CA 1
ATOM 681 C C . TYR A 1 88 ? 4.289 -8.433 -16.199 1.00 87.69 88 TYR A C 1
ATOM 683 O O . TYR A 1 88 ? 5.052 -7.483 -15.994 1.00 87.69 88 TYR A O 1
ATOM 691 N N . PRO A 1 89 ? 4.333 -9.169 -17.325 1.00 85.44 89 PRO A N 1
ATOM 692 C CA . PRO A 1 89 ? 5.267 -8.884 -18.403 1.00 85.44 89 PRO A CA 1
ATOM 693 C C . PRO A 1 89 ? 4.851 -7.604 -19.124 1.00 85.44 89 PRO A C 1
ATOM 695 O O . PRO A 1 89 ? 3.661 -7.354 -19.346 1.00 85.44 89 PRO A O 1
ATOM 698 N N . VAL A 1 90 ? 5.837 -6.806 -19.519 1.00 81.88 90 VAL A N 1
ATOM 699 C CA . VAL A 1 90 ? 5.633 -5.588 -20.307 1.00 81.88 90 VAL A CA 1
ATOM 700 C C . VAL A 1 90 ? 6.559 -5.582 -21.520 1.00 81.88 90 VAL A C 1
ATOM 702 O O . VAL A 1 90 ? 7.673 -6.083 -21.420 1.00 81.88 90 VAL A O 1
ATOM 705 N N . PRO A 1 91 ? 6.131 -5.023 -22.665 1.00 78.62 91 PRO A N 1
ATOM 706 C CA . PRO A 1 91 ? 6.931 -4.986 -23.889 1.00 78.62 91 PRO A CA 1
ATOM 707 C C . PRO A 1 91 ? 7.965 -3.841 -23.877 1.00 78.62 91 PRO A C 1
ATOM 709 O O . PRO A 1 91 ? 8.171 -3.208 -24.907 1.00 78.62 91 PRO A O 1
ATOM 712 N N . TYR A 1 92 ? 8.545 -3.528 -22.716 1.00 66.56 92 TYR A N 1
ATOM 713 C CA . TYR A 1 92 ? 9.538 -2.462 -22.555 1.00 66.56 92 TYR A CA 1
ATOM 714 C C . TYR A 1 92 ? 10.896 -3.074 -22.237 1.00 66.56 92 TYR A C 1
ATOM 716 O O . TYR A 1 92 ? 10.986 -3.948 -21.374 1.00 66.56 92 TYR A O 1
ATOM 724 N N . ASP A 1 93 ? 11.934 -2.583 -22.905 1.00 65.12 93 ASP A N 1
ATOM 725 C CA . ASP A 1 93 ? 13.310 -3.003 -22.668 1.00 65.12 93 ASP A CA 1
ATOM 726 C C . ASP A 1 93 ? 13.861 -2.306 -21.407 1.00 65.12 93 ASP A C 1
ATOM 728 O O . ASP A 1 93 ? 13.567 -1.132 -21.143 1.00 65.12 93 ASP A O 1
ATOM 732 N N . GLU A 1 94 ? 14.657 -3.017 -20.599 1.00 61.16 94 GLU A N 1
ATOM 733 C CA . GLU A 1 94 ? 15.222 -2.488 -19.344 1.00 61.16 94 GLU A CA 1
ATOM 734 C C . GLU A 1 94 ? 16.052 -1.214 -19.573 1.00 61.16 94 GLU A C 1
ATOM 736 O O . GLU A 1 94 ? 16.094 -0.328 -18.714 1.00 61.16 94 GLU A O 1
ATOM 741 N N . GLU A 1 95 ? 16.667 -1.070 -20.749 1.00 59.94 95 GLU A N 1
ATOM 742 C CA . GLU A 1 95 ? 17.456 0.105 -21.113 1.00 59.94 95 GLU A CA 1
ATOM 743 C C . GLU A 1 95 ? 16.625 1.387 -21.275 1.00 59.94 95 GLU A C 1
ATOM 745 O O . GLU A 1 95 ? 17.168 2.478 -21.095 1.00 59.94 95 GLU A O 1
ATOM 750 N N . GLU A 1 96 ? 15.326 1.286 -21.578 1.00 60.34 96 GLU A N 1
ATOM 751 C CA . GLU A 1 96 ? 14.448 2.449 -21.773 1.00 60.34 96 GLU A CA 1
ATOM 752 C C . GLU A 1 96 ? 13.920 3.004 -20.435 1.00 60.34 96 GLU A C 1
ATOM 754 O O . GLU A 1 96 ? 13.668 4.204 -20.303 1.00 60.34 96 GLU A O 1
ATOM 759 N N . MET A 1 97 ? 13.816 2.152 -19.405 1.00 58.38 97 MET A N 1
ATOM 760 C CA . MET A 1 97 ? 13.395 2.545 -18.052 1.00 58.38 97 MET A CA 1
ATOM 761 C C . MET A 1 97 ? 14.534 3.023 -17.149 1.00 58.38 97 MET A C 1
ATOM 763 O O . MET A 1 97 ? 14.274 3.708 -16.154 1.00 58.38 97 MET A O 1
ATOM 767 N N . ILE A 1 98 ? 15.790 2.692 -17.457 1.00 56.41 98 ILE A N 1
ATOM 768 C CA . ILE A 1 98 ? 16.937 3.194 -16.699 1.00 56.41 98 ILE A CA 1
ATOM 769 C C . ILE A 1 98 ? 17.153 4.666 -17.086 1.00 56.41 98 ILE A C 1
ATOM 771 O O . ILE A 1 98 ? 17.584 4.952 -18.204 1.00 56.41 98 ILE A O 1
ATOM 775 N N . PRO A 1 99 ? 16.932 5.637 -16.174 1.00 54.62 99 PRO A N 1
ATOM 776 C CA . PRO A 1 99 ? 17.288 7.015 -16.460 1.00 54.62 99 PRO A CA 1
ATOM 777 C C . PRO A 1 99 ? 18.803 7.051 -16.646 1.00 54.62 99 PRO A C 1
ATOM 779 O O . PRO A 1 99 ? 19.545 6.654 -15.742 1.00 54.62 99 PRO A O 1
ATOM 782 N N . SER A 1 100 ? 19.225 7.487 -17.834 1.00 48.09 100 SER A N 1
ATOM 783 C CA . SER A 1 100 ? 20.590 7.534 -18.363 1.00 48.09 100 SER A CA 1
ATOM 784 C C . SER A 1 100 ? 21.673 7.500 -17.279 1.00 48.09 100 SER A C 1
ATOM 786 O O . SER A 1 100 ? 21.654 8.317 -16.354 1.00 48.09 100 SER A O 1
ATOM 788 N N . GLY A 1 101 ? 22.624 6.566 -17.428 1.00 50.59 101 GLY A N 1
ATOM 789 C CA . GLY A 1 101 ? 23.599 6.011 -16.464 1.00 50.59 101 GLY A CA 1
ATOM 790 C C . GLY A 1 101 ? 24.348 6.905 -15.457 1.00 50.59 101 GLY A C 1
ATOM 791 O O . GLY A 1 101 ? 25.144 6.394 -14.672 1.00 50.59 101 GLY A O 1
ATOM 792 N N . HIS A 1 102 ? 24.087 8.207 -15.392 1.00 50.84 102 HIS A N 1
ATOM 793 C CA . HIS A 1 102 ? 24.518 9.094 -14.314 1.00 50.84 102 HIS A CA 1
ATOM 794 C C . HIS A 1 102 ? 23.513 9.203 -13.148 1.00 50.84 102 HIS A C 1
ATOM 796 O O . HIS A 1 102 ? 23.915 9.590 -12.049 1.00 50.84 102 HIS A O 1
ATOM 802 N N . MET A 1 103 ? 22.239 8.825 -13.331 1.00 49.38 103 MET A N 1
ATOM 803 C CA . MET A 1 103 ? 21.213 8.897 -12.271 1.00 49.38 103 MET A CA 1
ATOM 804 C C . MET A 1 103 ? 21.146 7.628 -11.396 1.00 49.38 103 MET A C 1
ATOM 806 O O . MET A 1 103 ? 20.841 7.714 -10.205 1.00 49.38 103 MET A O 1
ATOM 810 N N . GLY A 1 104 ? 21.508 6.460 -11.945 1.00 48.56 104 GLY A N 1
ATOM 811 C CA . GLY A 1 104 ? 21.361 5.152 -11.281 1.00 48.56 104 GLY A CA 1
ATOM 812 C C . GLY A 1 104 ? 22.170 4.967 -9.989 1.00 48.56 104 GLY A C 1
ATOM 813 O O . GLY A 1 104 ? 21.778 4.203 -9.111 1.00 48.56 104 GLY A O 1
ATOM 814 N N . LYS A 1 105 ? 23.267 5.716 -9.809 1.00 43.84 105 LYS A N 1
ATOM 815 C CA . LYS A 1 105 ? 24.065 5.659 -8.568 1.00 43.84 105 LYS A CA 1
ATOM 816 C C . LYS A 1 105 ? 23.444 6.456 -7.420 1.00 43.84 105 LYS A C 1
ATOM 818 O O . LYS A 1 105 ? 23.717 6.175 -6.256 1.00 43.84 105 LYS A O 1
ATOM 823 N N . ARG A 1 106 ? 22.612 7.455 -7.730 1.00 49.62 106 ARG A N 1
ATOM 824 C CA . ARG A 1 106 ? 22.013 8.344 -6.725 1.00 49.62 106 ARG A CA 1
ATOM 825 C C . ARG A 1 106 ? 20.736 7.746 -6.134 1.00 49.62 106 ARG A C 1
ATOM 827 O O . ARG A 1 106 ? 20.499 7.892 -4.940 1.00 49.62 106 ARG A O 1
ATOM 834 N N . THR A 1 107 ? 19.951 7.027 -6.935 1.00 49.94 107 THR A N 1
ATOM 835 C CA . THR A 1 107 ? 18.690 6.402 -6.504 1.00 49.94 107 THR A CA 1
ATOM 836 C C . THR A 1 107 ? 18.908 5.220 -5.560 1.00 49.94 107 THR A C 1
ATOM 838 O O . THR A 1 107 ? 18.223 5.156 -4.543 1.00 49.94 107 THR A O 1
ATOM 841 N N . GLN A 1 108 ? 19.915 4.362 -5.782 1.00 52.16 108 GLN A N 1
ATOM 842 C CA . GLN A 1 108 ? 20.254 3.279 -4.837 1.00 52.16 108 GLN A CA 1
ATOM 843 C C . GLN A 1 108 ? 20.628 3.798 -3.438 1.00 52.16 108 GLN A C 1
ATOM 845 O O . GLN A 1 108 ? 20.253 3.187 -2.442 1.00 52.16 108 GLN A O 1
ATOM 850 N N . SER A 1 109 ? 21.303 4.951 -3.348 1.00 50.78 109 SER A N 1
ATOM 851 C CA . SER A 1 109 ? 21.686 5.553 -2.062 1.00 50.78 109 SER A CA 1
ATOM 852 C C . SER A 1 109 ? 20.494 6.075 -1.249 1.00 50.78 109 SER A C 1
ATOM 854 O O . SER A 1 109 ? 20.602 6.166 -0.028 1.00 50.78 109 SER A O 1
ATOM 856 N N . TYR A 1 110 ? 19.377 6.420 -1.894 1.00 49.19 110 TYR A N 1
ATOM 857 C CA . TYR A 1 110 ? 18.120 6.751 -1.212 1.00 49.19 110 TYR A CA 1
ATOM 858 C C . TYR A 1 110 ? 17.288 5.497 -0.886 1.00 49.19 110 TYR A C 1
ATOM 860 O O . TYR A 1 110 ? 16.504 5.517 0.054 1.00 49.19 110 TYR A O 1
ATOM 868 N N . PHE A 1 111 ? 17.480 4.403 -1.632 1.00 54.53 111 PHE A N 1
ATOM 869 C CA . PHE A 1 111 ? 16.705 3.156 -1.540 1.00 54.53 111 PHE A CA 1
ATOM 870 C C . PHE A 1 111 ? 17.320 2.060 -0.646 1.00 54.53 111 PHE A C 1
ATOM 872 O O . PHE A 1 111 ? 16.783 0.945 -0.586 1.00 54.53 111 PHE A O 1
ATOM 879 N N . GLY A 1 112 ? 18.470 2.347 -0.028 1.00 47.62 112 GLY A N 1
ATOM 880 C CA . GLY A 1 112 ? 19.283 1.417 0.762 1.00 47.62 112 GLY A CA 1
ATOM 881 C C . GLY A 1 112 ? 19.399 1.754 2.253 1.00 47.62 112 GLY A C 1
ATOM 882 O O . GLY A 1 112 ? 20.339 1.282 2.886 1.00 47.62 112 GLY A O 1
ATOM 883 N N . LYS A 1 113 ? 18.500 2.580 2.800 1.00 40.16 113 LYS A N 1
ATOM 884 C CA . LYS A 1 113 ? 18.360 2.796 4.249 1.00 40.16 113 LYS A CA 1
ATOM 885 C C . LYS A 1 113 ? 17.091 2.146 4.771 1.00 40.16 113 LYS A C 1
ATOM 887 O O . LYS A 1 113 ? 16.078 2.205 4.041 1.00 40.16 113 LYS A O 1
#

Organism: Equus caballus (NCBI:txid9796)

Sequence (113 aa):
MLVATCTPSSMACLLRAVWRVSAGVFFLSLWGMAVGDKLLVVPQDGSHWLSMKDIIEPLSEKGHDIVVLVPEVSLLVKESKYYTRRIYPVPYDEEEMIPSGHMGKRTQSYFGK

Secondary structure (DSSP, 8-state):
-------HHHHHHHHHHHHHHHHHHHHHHHHT-----EEEE-PPTTHHHHHHHHHHHHHHHTT-EEEEEEETT-SS----TT-EEEEE--S--HHHHS-TTTTHHHHHHHS--

Radius of gyration: 27.09 Å; chains: 1; bounding box: 82×30×62 Å

pLDDT: mean 72.57, std 16.58, range [33.91, 94.5]